Protein AF-A0A942SN55-F1 (afdb_monomer)

Radius of gyration: 16.18 Å; Cα contacts (8 Å, |Δi|>4): 136; chains: 1; bounding box: 55×36×35 Å

Mean predicted aligned error: 5.43 Å

Secondary structure (DSSP, 8-state):
-HHHHHTSSS--SEEEE------TTSTTTTPPPPPHHHHHHHHHHHHHHSTTSEEEE-TT-TTS-HHHHHHHHHHT--EE--SSB-SSSB---HHHHHHHHHHTT--PPP----------

Foldseek 3Di:
DLVVQLPPPDHDQADEDEWDDQDPPDPCNPPDGDDLVVVLVVLLVSCVSRVNHQYEDEYDCPPDDLVSVLSSVVSPHDHYDADQDDPPGGDDHRVVVVVSCVVSVHDDDPPPPPVPDPDD

pLDDT: mean 90.29, std 12.38, range [44.94, 98.5]

Solvent-accessible surface area (backbone atoms only — not comparable to full-atom values): 7405 Å² total; per-residue (Å²): 109,70,66,61,52,58,68,40,100,63,69,57,72,59,47,75,49,65,47,86,74,61,43,87,94,46,100,53,38,85,58,75,82,78,60,68,68,60,53,36,50,52,37,31,48,48,35,70,67,40,67,85,31,37,30,20,50,50,50,61,55,62,86,50,50,71,68,58,50,49,49,37,41,73,34,42,31,74,40,68,78,83,39,63,52,61,94,88,47,80,37,54,43,59,65,63,49,51,49,51,33,56,74,70,72,55,77,82,80,76,82,78,82,75,86,70,75,92,71,134

Nearest PDB structures (foldseek):
  1r30-assembly1_A  TM=9.754E-01  e=2.800E-10  Escherichia coli
  8vdw-assembly1_A  TM=8.989E-01  e=2.077E-05  Veillonella parvula
  8vcw-assembly1_A  TM=8.885E-01  e=3.479E-05  Blautia obeum
  7o1p-assembly1_A  TM=7.617E-01  e=3.224E-02  Thermotoga maritima MSB8
  3iix-assembly1_A  TM=7.611E-01  e=4.172E-02  Thermotoga maritima MSB8

Sequence (120 aa):
MLHTLATLPTHPDSVPINMLASVKGTPLESQAPIPIWEMLRMIATARLIIPQARVRLSTGRLPLSDAEQALCFMAGANSVFIGDKLLTTPNPDFEREQHLLKMLGLVGQASRRTFAKRRA

Structure (mmCIF, N/CA/C/O backbone):
data_AF-A0A942SN55-F1
#
_entry.id   AF-A0A942SN55-F1
#
loop_
_atom_site.group_PDB
_atom_site.id
_atom_site.type_symbol
_atom_site.label_atom_id
_atom_site.label_alt_id
_atom_site.label_comp_id
_atom_site.label_asym_id
_atom_site.label_entity_id
_atom_site.label_seq_id
_atom_site.pdbx_PDB_ins_code
_atom_site.Cartn_x
_atom_site.Cartn_y
_atom_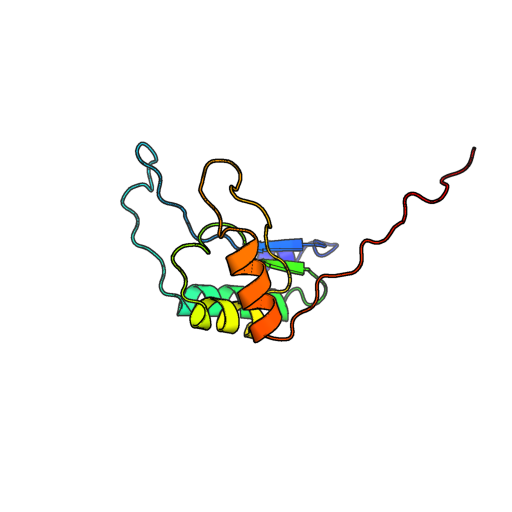site.Cartn_z
_atom_site.occupancy
_atom_site.B_iso_or_equiv
_atom_site.auth_seq_id
_atom_site.auth_comp_id
_atom_site.auth_asym_id
_atom_site.auth_atom_id
_atom_site.pdbx_PDB_model_num
ATOM 1 N N . MET A 1 1 ? -4.182 9.689 -13.067 1.00 89.69 1 MET A N 1
ATOM 2 C CA . MET A 1 1 ? -2.886 9.613 -12.353 1.00 89.69 1 MET A CA 1
ATOM 3 C C . MET A 1 1 ? -2.032 8.426 -12.795 1.00 89.69 1 MET A C 1
ATOM 5 O O . MET A 1 1 ? -0.915 8.666 -13.223 1.00 89.69 1 MET A O 1
ATOM 9 N N . LEU A 1 2 ? -2.523 7.175 -12.765 1.00 95.38 2 LEU A N 1
ATOM 10 C CA . LEU A 1 2 ? -1.739 6.011 -13.227 1.00 95.38 2 LEU A CA 1
ATOM 11 C C . LEU A 1 2 ? -1.222 6.138 -14.671 1.00 95.38 2 LEU A C 1
ATOM 13 O O . LEU A 1 2 ? -0.049 5.881 -14.908 1.00 95.38 2 LEU A O 1
ATOM 17 N N . HIS A 1 3 ? -2.060 6.613 -15.600 1.00 96.75 3 HIS A N 1
ATOM 18 C CA . HIS A 1 3 ? -1.639 6.925 -16.971 1.00 96.75 3 HIS A CA 1
ATOM 19 C C . HIS A 1 3 ? -0.418 7.854 -16.995 1.00 96.75 3 HIS A C 1
ATOM 21 O O . HIS A 1 3 ? 0.583 7.526 -17.609 1.00 96.75 3 HIS A O 1
ATOM 27 N N . THR A 1 4 ? -0.465 8.962 -16.248 1.00 96.94 4 THR A N 1
ATOM 28 C CA . THR A 1 4 ? 0.644 9.919 -16.148 1.00 96.94 4 THR A CA 1
ATOM 29 C C . THR A 1 4 ? 1.947 9.248 -15.724 1.00 96.94 4 THR A C 1
ATOM 31 O O . THR A 1 4 ? 2.976 9.521 -16.326 1.00 96.94 4 THR A O 1
ATOM 34 N N . LEU A 1 5 ? 1.906 8.366 -14.717 1.00 96.88 5 LEU A N 1
ATOM 35 C CA . LEU A 1 5 ? 3.091 7.648 -14.233 1.00 96.88 5 LEU A CA 1
ATOM 36 C C . LEU A 1 5 ? 3.623 6.638 -15.259 1.00 96.88 5 LEU A C 1
ATOM 38 O O . LEU A 1 5 ? 4.835 6.494 -15.393 1.00 96.88 5 LEU A O 1
ATOM 42 N N . ALA A 1 6 ? 2.728 5.959 -15.975 1.00 97.06 6 ALA A N 1
ATOM 43 C CA . ALA A 1 6 ? 3.078 4.978 -17.001 1.00 97.06 6 ALA A CA 1
ATOM 44 C C . ALA A 1 6 ? 3.564 5.609 -18.318 1.00 97.06 6 ALA A C 1
ATOM 46 O O . ALA A 1 6 ? 4.159 4.926 -19.138 1.00 97.06 6 ALA A O 1
ATOM 47 N N . THR A 1 7 ? 3.323 6.904 -18.537 1.00 97.44 7 THR A N 1
ATOM 48 C CA . THR A 1 7 ? 3.792 7.630 -19.730 1.00 97.44 7 THR A CA 1
ATOM 49 C C . THR A 1 7 ? 4.999 8.528 -19.460 1.00 97.44 7 THR A C 1
ATOM 51 O O . THR A 1 7 ? 5.368 9.330 -20.316 1.00 97.44 7 THR A O 1
ATOM 54 N N . LEU A 1 8 ? 5.603 8.458 -18.269 1.00 97.31 8 LEU A N 1
ATOM 55 C CA . LEU A 1 8 ? 6.870 9.144 -18.010 1.00 97.31 8 LEU A CA 1
ATOM 56 C C . LEU A 1 8 ? 7.986 8.535 -18.877 1.00 97.31 8 LEU A C 1
ATOM 58 O O . LEU A 1 8 ? 7.947 7.333 -19.138 1.00 97.31 8 LEU A O 1
ATOM 62 N N . PRO A 1 9 ? 9.026 9.309 -19.255 1.00 97.31 9 PRO A N 1
ATOM 63 C CA . PRO A 1 9 ? 10.176 8.772 -19.991 1.00 97.31 9 PRO A CA 1
ATOM 64 C C . PRO A 1 9 ? 10.830 7.568 -19.299 1.00 97.31 9 PRO A C 1
ATOM 66 O O . PRO A 1 9 ? 11.331 6.664 -19.963 1.00 97.31 9 PRO A O 1
ATOM 69 N N . THR A 1 10 ? 10.781 7.551 -17.963 1.00 96.62 10 THR A N 1
ATOM 70 C CA . THR A 1 10 ? 11.211 6.436 -17.122 1.00 96.62 10 THR A CA 1
ATOM 71 C C . THR A 1 10 ? 10.156 6.185 -16.052 1.00 96.62 10 THR A C 1
ATOM 73 O O . THR A 1 10 ? 9.730 7.114 -15.361 1.00 96.62 10 THR A O 1
ATOM 76 N N . HIS A 1 11 ? 9.749 4.926 -15.892 1.00 97.06 11 HIS A N 1
ATOM 77 C CA . HIS A 1 11 ? 8.825 4.524 -14.835 1.00 97.06 11 HIS A CA 1
ATOM 78 C C . HIS A 1 11 ? 9.430 4.737 -13.437 1.00 97.06 11 HIS A C 1
ATOM 80 O O . HIS A 1 11 ? 10.635 4.558 -13.254 1.00 97.06 11 HIS A O 1
ATOM 86 N N . PRO A 1 12 ? 8.612 5.067 -12.425 1.00 96.88 12 PRO A N 1
ATOM 87 C CA . PRO A 1 12 ? 9.090 5.170 -11.052 1.00 96.88 12 PRO A CA 1
ATOM 88 C C . PRO A 1 12 ? 9.468 3.796 -10.478 1.00 96.88 12 PRO A C 1
ATOM 90 O O . PRO A 1 12 ? 8.780 2.803 -10.704 1.00 96.88 12 PRO A O 1
ATOM 93 N N . ASP A 1 13 ? 10.496 3.755 -9.626 1.00 96.69 13 ASP A N 1
ATOM 94 C CA . ASP A 1 13 ? 10.908 2.530 -8.918 1.00 96.69 13 ASP A CA 1
ATOM 95 C C . ASP A 1 13 ? 9.857 2.025 -7.914 1.00 96.69 13 ASP A C 1
ATOM 97 O O . ASP A 1 13 ? 9.839 0.846 -7.539 1.00 96.69 13 ASP A O 1
ATOM 101 N N . SER A 1 14 ? 8.997 2.921 -7.422 1.00 96.81 14 SER A N 1
ATOM 102 C CA . 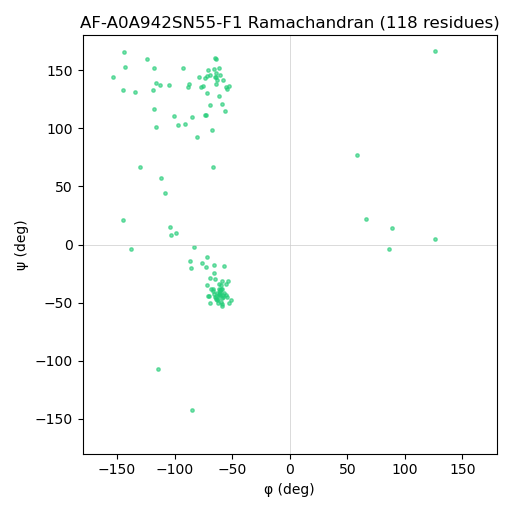SER A 1 14 ? 7.939 2.609 -6.465 1.00 96.81 14 SER A CA 1
ATOM 103 C C . SER A 1 14 ? 6.699 3.454 -6.739 1.00 96.81 14 SER A C 1
ATOM 105 O O . SER A 1 14 ? 6.787 4.671 -6.865 1.00 96.81 14 SER A O 1
ATOM 107 N N . VAL A 1 15 ? 5.536 2.805 -6.759 1.00 97.44 15 VAL A N 1
ATOM 108 C CA . VAL A 1 15 ? 4.219 3.433 -6.897 1.00 97.44 15 VAL A CA 1
ATOM 109 C C . VAL A 1 15 ? 3.429 3.164 -5.615 1.00 97.44 15 VAL A C 1
ATOM 111 O O . VAL A 1 15 ? 2.947 2.044 -5.423 1.00 97.44 15 VAL A O 1
ATOM 114 N N . PRO A 1 16 ? 3.329 4.133 -4.691 1.00 96.19 16 PRO A N 1
ATOM 115 C CA . PRO A 1 16 ? 2.502 3.981 -3.505 1.00 96.19 16 PRO A CA 1
ATOM 116 C C . PRO A 1 16 ? 1.021 4.141 -3.849 1.00 96.19 16 PRO A C 1
ATOM 118 O O . PRO A 1 16 ? 0.630 5.062 -4.564 1.00 96.19 16 PRO A O 1
ATOM 121 N N . ILE A 1 17 ? 0.198 3.255 -3.297 1.00 95.56 17 ILE A N 1
ATOM 122 C CA . ILE A 1 17 ? -1.258 3.347 -3.345 1.00 95.56 17 ILE A CA 1
ATOM 123 C C . ILE A 1 17 ? -1.746 3.466 -1.900 1.00 95.56 17 ILE A C 1
ATOM 125 O O . ILE A 1 17 ? -1.529 2.577 -1.072 1.00 95.56 17 ILE A O 1
ATOM 129 N N . ASN A 1 18 ? -2.367 4.607 -1.602 1.00 93.50 18 ASN A N 1
ATOM 130 C CA . ASN A 1 18 ? -2.912 4.940 -0.290 1.00 93.50 18 ASN A CA 1
ATOM 131 C C . ASN A 1 18 ? -4.435 4.807 -0.325 1.00 93.50 18 ASN A C 1
ATOM 133 O O . ASN A 1 18 ? -5.067 5.313 -1.252 1.00 93.50 18 ASN A O 1
ATOM 137 N N . MET A 1 19 ? -5.025 4.227 0.719 1.00 90.94 19 MET A N 1
ATOM 138 C CA . MET A 1 19 ? -6.410 4.543 1.060 1.00 90.94 19 MET A CA 1
ATOM 139 C C . MET A 1 19 ? -6.443 5.877 1.784 1.00 90.94 19 MET A C 1
ATOM 141 O O . MET A 1 19 ? -5.541 6.203 2.563 1.00 90.94 19 MET A O 1
ATOM 145 N N . LEU A 1 20 ? -7.496 6.644 1.516 1.00 91.69 20 LEU A N 1
ATOM 146 C CA . LEU A 1 20 ? -7.752 7.878 2.233 1.00 91.69 20 LEU A CA 1
ATOM 147 C C . LEU A 1 20 ? -7.896 7.566 3.727 1.00 91.69 20 LEU A C 1
ATOM 149 O O . LEU A 1 20 ? -8.766 6.798 4.128 1.00 91.69 20 LEU A O 1
ATOM 153 N N . ALA A 1 21 ? -7.044 8.182 4.541 1.00 88.44 21 ALA A N 1
ATOM 154 C CA . ALA A 1 21 ? -7.266 8.279 5.972 1.00 88.44 21 ALA A CA 1
ATOM 155 C C . ALA A 1 21 ? -8.037 9.574 6.232 1.00 88.44 21 ALA A C 1
ATOM 157 O O . ALA A 1 21 ? -7.460 10.658 6.150 1.00 88.44 21 ALA A O 1
ATOM 158 N N . SER A 1 22 ? -9.337 9.464 6.495 1.00 89.94 22 SER A N 1
ATOM 159 C CA . SER A 1 22 ? -10.181 10.614 6.820 1.00 89.94 22 SER A CA 1
ATOM 160 C C . SER A 1 22 ? -9.788 11.167 8.193 1.00 89.94 22 SER A C 1
ATOM 162 O O . SER A 1 22 ? -9.832 10.455 9.195 1.00 89.94 22 SER A O 1
ATOM 164 N N . VAL A 1 23 ? -9.361 12.431 8.238 1.00 89.75 23 VAL A N 1
ATOM 165 C CA . VAL A 1 23 ? -8.884 13.099 9.460 1.00 89.75 23 VAL A CA 1
ATOM 166 C C . VAL A 1 23 ? -9.783 14.288 9.769 1.00 89.75 23 VAL A C 1
ATOM 168 O O . VAL A 1 23 ? -10.052 15.103 8.886 1.00 89.75 23 VAL A O 1
ATOM 171 N N . LYS A 1 24 ? -10.212 14.406 11.029 1.00 93.44 24 LYS A N 1
ATOM 172 C CA . LYS A 1 24 ? -11.029 15.522 11.521 1.00 93.44 24 LYS A CA 1
ATOM 173 C C . LYS A 1 24 ? -10.355 16.872 11.242 1.00 93.44 24 LYS A C 1
ATOM 175 O O . LYS A 1 24 ? -9.161 17.035 11.485 1.00 93.44 24 LYS A O 1
ATOM 180 N N . GLY A 1 25 ? -11.130 17.839 10.770 1.00 94.94 25 GLY A N 1
ATOM 181 C CA . GLY A 1 25 ? -10.696 19.170 10.360 1.00 94.94 25 GLY A CA 1
ATOM 182 C C . GLY A 1 25 ? -10.218 19.255 8.909 1.00 94.94 25 GLY A C 1
ATOM 183 O O . GLY A 1 25 ? -9.897 20.349 8.452 1.00 94.94 25 GLY A O 1
ATOM 184 N N . THR A 1 26 ? -10.161 18.141 8.169 1.00 95.19 26 THR A N 1
ATOM 185 C CA . THR A 1 26 ? -9.837 18.163 6.734 1.00 95.19 26 THR A CA 1
ATOM 186 C C . THR A 1 26 ? -11.110 18.233 5.888 1.00 95.19 26 THR A C 1
ATOM 188 O O . THR A 1 26 ? -12.130 17.676 6.288 1.00 95.19 26 THR A O 1
ATOM 191 N N . PRO A 1 27 ? -11.076 18.820 4.675 1.00 97.31 27 PRO A N 1
ATOM 192 C CA . PRO A 1 27 ? -12.245 18.839 3.787 1.00 97.31 27 PRO A CA 1
ATOM 193 C C . PRO A 1 27 ? -12.802 17.451 3.429 1.00 97.31 27 PRO A C 1
ATOM 195 O O . PRO A 1 27 ? -13.938 17.345 2.980 1.00 97.31 27 PRO A O 1
ATOM 198 N N . LEU A 1 28 ? -12.005 16.390 3.605 1.00 96.19 28 LEU A N 1
ATOM 199 C CA . LEU A 1 28 ? -12.375 15.006 3.305 1.00 96.19 28 LEU A CA 1
ATOM 200 C C . LEU A 1 28 ? -12.690 14.180 4.564 1.00 96.19 28 LEU A C 1
ATOM 202 O O . LEU A 1 28 ? -12.744 12.955 4.492 1.00 96.19 28 LEU A O 1
ATOM 206 N N . GLU A 1 29 ? -12.899 14.820 5.716 1.00 94.88 29 GLU A N 1
ATOM 207 C CA . GLU A 1 29 ? -13.147 14.130 6.989 1.00 94.88 29 GLU A CA 1
ATOM 208 C C . GLU A 1 29 ? -1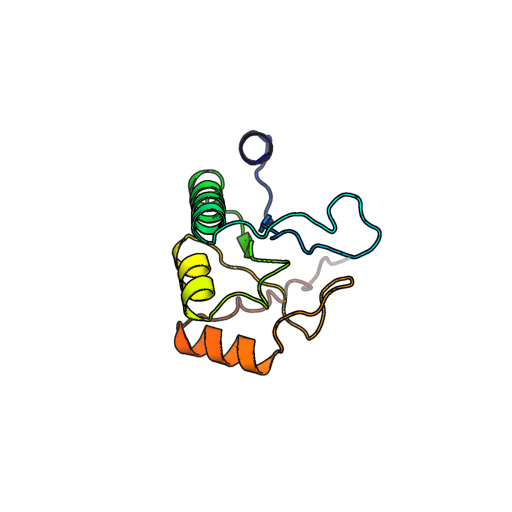4.374 13.203 6.968 1.00 94.88 29 GLU A C 1
ATOM 210 O O . GLU A 1 29 ? -14.366 12.162 7.619 1.00 94.88 29 GLU A O 1
ATOM 215 N N . SER A 1 30 ? -15.394 13.552 6.180 1.00 95.25 30 SER A N 1
ATOM 216 C CA . SER A 1 30 ? -16.664 12.819 6.075 1.00 95.25 30 SER A CA 1
ATOM 217 C C . SER A 1 30 ? -16.724 11.886 4.864 1.00 95.25 30 SER A C 1
ATOM 219 O O . SER A 1 30 ? -17.790 11.370 4.530 1.00 95.25 30 SER A O 1
ATOM 221 N N . GLN A 1 31 ? -15.602 11.683 4.169 1.00 95.06 31 GLN A N 1
ATOM 222 C CA . GLN A 1 31 ? -15.576 10.836 2.985 1.00 95.06 31 GLN A CA 1
ATOM 223 C C . GLN A 1 31 ? -15.723 9.362 3.372 1.00 95.06 31 GLN A C 1
ATOM 225 O O . GLN A 1 31 ? -14.994 8.852 4.227 1.00 95.06 31 GLN A O 1
ATOM 230 N N . ALA A 1 32 ? -16.644 8.670 2.699 1.00 91.62 32 ALA A N 1
ATOM 231 C CA . ALA A 1 32 ? -16.854 7.244 2.896 1.00 91.62 32 ALA A CA 1
ATOM 232 C C . ALA A 1 32 ? -15.616 6.426 2.469 1.00 91.62 32 ALA A C 1
ATOM 234 O O . ALA A 1 32 ? -14.977 6.765 1.463 1.00 91.62 32 ALA A O 1
ATOM 235 N N . PRO A 1 33 ? -15.288 5.329 3.180 1.00 89.44 33 PRO A N 1
ATOM 236 C CA . PRO A 1 33 ? -14.255 4.398 2.746 1.00 89.44 33 PRO A CA 1
ATOM 237 C C . PRO A 1 33 ? -14.563 3.831 1.359 1.00 89.44 33 PRO A C 1
ATOM 239 O O . PRO A 1 33 ? -15.712 3.521 1.039 1.00 89.44 33 PRO A O 1
ATOM 242 N N . ILE A 1 34 ? -13.527 3.663 0.539 1.00 91.06 34 ILE A N 1
ATOM 243 C CA . ILE A 1 34 ? -13.679 2.990 -0.751 1.00 91.06 34 ILE A CA 1
ATOM 244 C C . ILE A 1 34 ? -13.841 1.475 -0.540 1.00 91.06 34 ILE A C 1
ATOM 246 O O . ILE A 1 34 ? -13.178 0.913 0.335 1.00 91.06 34 ILE A O 1
ATOM 250 N N . PRO A 1 35 ? -14.669 0.786 -1.343 1.00 93.19 35 PRO A N 1
ATOM 251 C CA . PRO A 1 35 ? -14.737 -0.670 -1.312 1.00 93.19 35 PRO A CA 1
ATOM 252 C C . PRO A 1 35 ? -13.390 -1.302 -1.672 1.00 93.19 35 PRO A C 1
ATOM 254 O O . PRO A 1 35 ? -12.688 -0.817 -2.564 1.00 93.19 35 PRO A O 1
ATOM 257 N N . ILE A 1 36 ? -13.064 -2.441 -1.052 1.00 94.06 36 ILE A N 1
ATOM 258 C CA . ILE A 1 36 ? -11.806 -3.158 -1.310 1.00 94.06 36 ILE A CA 1
ATOM 259 C C . ILE A 1 36 ? -11.612 -3.495 -2.796 1.00 94.06 36 ILE A C 1
ATOM 261 O O . ILE A 1 36 ? -10.501 -3.420 -3.309 1.00 94.06 36 ILE A O 1
ATOM 265 N N . TRP A 1 37 ? -12.688 -3.777 -3.533 1.00 96.50 37 TRP A N 1
ATOM 266 C CA . TRP A 1 37 ? -12.634 -4.101 -4.962 1.00 96.50 37 TRP A CA 1
ATOM 267 C C . TRP A 1 37 ? -12.032 -2.984 -5.820 1.00 96.50 37 TRP A C 1
ATOM 269 O O . TRP A 1 37 ? -11.302 -3.266 -6.770 1.00 96.50 37 TRP A O 1
ATOM 279 N N . GLU A 1 38 ? -12.273 -1.720 -5.464 1.00 95.62 38 GLU A N 1
ATOM 280 C CA . GLU A 1 38 ? -11.680 -0.579 -6.166 1.00 95.62 38 GLU A CA 1
ATOM 281 C C . GLU A 1 38 ? -10.185 -0.449 -5.861 1.00 95.62 38 GLU A C 1
ATOM 283 O O . GLU A 1 38 ? -9.386 -0.150 -6.752 1.00 95.62 38 GLU A O 1
ATOM 288 N N . MET A 1 39 ? -9.773 -0.771 -4.631 1.00 94.94 39 MET A N 1
ATOM 289 C CA . MET A 1 39 ? -8.356 -0.872 -4.279 1.00 94.94 39 MET A CA 1
ATOM 290 C C . MET A 1 39 ? -7.664 -1.994 -5.064 1.00 94.94 39 MET A C 1
ATOM 292 O O . MET A 1 39 ? -6.612 -1.767 -5.661 1.00 94.94 39 MET A O 1
ATOM 296 N N . LEU A 1 40 ? -8.262 -3.186 -5.120 1.00 97.12 40 LEU A N 1
ATOM 297 C CA . LEU A 1 40 ? -7.711 -4.320 -5.868 1.00 97.12 40 LEU A CA 1
ATOM 298 C C . LEU A 1 40 ? -7.576 -3.992 -7.355 1.00 97.12 40 LEU A C 1
ATOM 300 O O . LEU A 1 40 ? -6.528 -4.250 -7.945 1.00 97.12 40 LEU A O 1
ATOM 304 N N . ARG A 1 41 ? -8.593 -3.348 -7.945 1.00 97.81 41 ARG A N 1
ATOM 305 C CA . ARG A 1 41 ? -8.549 -2.865 -9.330 1.00 97.81 41 ARG A CA 1
ATOM 306 C C . ARG A 1 41 ? -7.396 -1.885 -9.537 1.00 97.81 41 ARG A C 1
ATOM 308 O O . ARG A 1 41 ? -6.657 -2.022 -10.512 1.00 97.81 41 ARG A O 1
ATOM 315 N N . MET A 1 42 ? -7.212 -0.923 -8.632 1.00 97.12 42 MET A N 1
ATOM 316 C CA . MET A 1 42 ? -6.123 0.056 -8.707 1.00 97.12 42 MET A CA 1
ATOM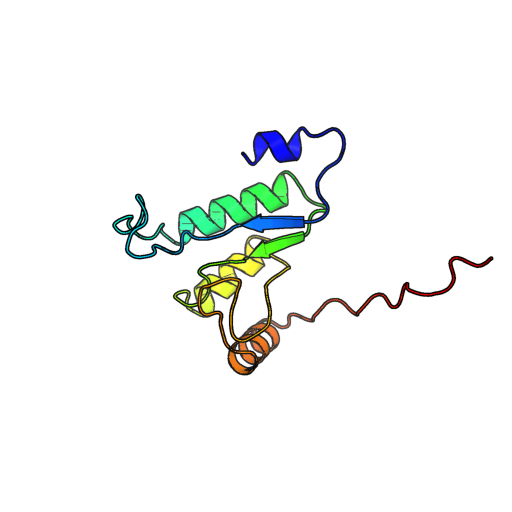 317 C C . MET A 1 42 ? -4.744 -0.616 -8.634 1.00 97.12 42 MET A C 1
ATOM 319 O O . MET A 1 42 ? -3.879 -0.323 -9.459 1.00 97.12 42 MET A O 1
ATOM 323 N N . ILE A 1 43 ? -4.549 -1.541 -7.688 1.00 98.00 43 ILE A N 1
ATOM 324 C CA . ILE A 1 43 ? -3.295 -2.291 -7.511 1.00 98.00 43 ILE A CA 1
ATOM 325 C C . ILE A 1 43 ? -2.994 -3.146 -8.743 1.00 98.00 43 ILE A C 1
ATOM 327 O O . ILE A 1 43 ? -1.894 -3.053 -9.290 1.00 98.00 43 ILE A O 1
ATOM 331 N N . ALA A 1 44 ? -3.968 -3.934 -9.206 1.00 98.50 44 ALA A N 1
ATOM 332 C CA . ALA A 1 44 ? -3.814 -4.797 -10.373 1.00 98.50 44 ALA A CA 1
ATOM 333 C C . ALA A 1 44 ? -3.510 -3.983 -11.631 1.00 98.50 44 ALA A C 1
ATOM 335 O O . ALA A 1 44 ? -2.587 -4.310 -12.376 1.00 98.50 44 ALA A O 1
ATOM 336 N N . THR A 1 45 ? -4.217 -2.867 -11.824 1.00 98.50 45 THR A N 1
ATOM 337 C CA . THR A 1 45 ? -3.942 -1.951 -12.934 1.00 98.50 45 THR A CA 1
ATOM 338 C C . THR A 1 45 ? -2.505 -1.447 -12.848 1.00 98.50 45 THR A C 1
ATOM 340 O O . THR A 1 45 ? -1.754 -1.629 -13.800 1.00 98.50 45 THR A O 1
ATOM 343 N N . ALA A 1 46 ? -2.084 -0.891 -11.704 1.00 98.25 46 ALA A N 1
ATOM 344 C CA . ALA A 1 46 ? -0.729 -0.373 -11.516 1.00 98.25 46 ALA A CA 1
ATOM 345 C C . ALA A 1 46 ? 0.354 -1.434 -11.777 1.00 98.25 46 ALA A C 1
ATOM 347 O O . ALA A 1 46 ? 1.346 -1.136 -12.442 1.00 98.25 46 ALA A O 1
ATOM 348 N N . ARG A 1 47 ? 0.150 -2.674 -11.310 1.00 98.38 47 ARG A N 1
ATOM 349 C CA . ARG A 1 47 ? 1.053 -3.802 -11.575 1.00 98.38 47 ARG A CA 1
ATOM 350 C C . ARG A 1 47 ? 1.153 -4.117 -13.067 1.00 98.38 47 ARG A C 1
ATOM 352 O O . ARG A 1 47 ? 2.254 -4.371 -13.539 1.00 98.38 47 ARG A O 1
ATOM 359 N N . LEU A 1 48 ? 0.043 -4.107 -13.803 1.00 98.31 48 LEU A N 1
ATOM 360 C CA . LEU A 1 48 ? 0.045 -4.421 -15.234 1.00 98.31 48 LEU A CA 1
ATOM 361 C C . LEU A 1 48 ? 0.719 -3.327 -16.067 1.00 98.31 48 LEU A C 1
ATOM 363 O O . LEU A 1 48 ? 1.522 -3.635 -16.943 1.00 98.31 48 LEU A O 1
ATOM 367 N N . ILE A 1 49 ? 0.417 -2.057 -15.789 1.00 97.94 49 ILE A N 1
ATOM 368 C CA . ILE A 1 49 ? 0.903 -0.946 -16.620 1.00 97.94 49 ILE A CA 1
ATOM 369 C C . ILE A 1 49 ? 2.301 -0.442 -16.223 1.00 97.94 49 ILE A C 1
ATOM 371 O O . ILE A 1 49 ? 2.975 0.182 -17.036 1.00 97.94 49 ILE A O 1
ATOM 375 N N . ILE A 1 50 ? 2.767 -0.718 -14.998 1.00 97.69 50 ILE A N 1
ATOM 376 C CA . ILE A 1 50 ? 4.099 -0.329 -14.500 1.00 97.69 50 ILE A CA 1
ATOM 377 C C . ILE A 1 50 ? 4.786 -1.570 -13.875 1.00 97.69 50 ILE A C 1
ATOM 379 O O . ILE A 1 50 ? 5.020 -1.626 -12.664 1.00 97.69 50 ILE A O 1
ATOM 383 N N . PRO A 1 51 ? 5.129 -2.598 -14.679 1.00 97.25 51 PRO A N 1
ATOM 384 C CA . PRO A 1 51 ? 5.425 -3.950 -14.186 1.00 97.25 51 PRO A CA 1
ATOM 385 C C . PRO A 1 51 ? 6.665 -4.064 -13.299 1.00 97.25 51 PRO A C 1
ATOM 387 O O . PRO A 1 51 ? 6.705 -4.920 -12.415 1.00 97.25 51 PRO A O 1
ATOM 390 N N . GLN A 1 52 ? 7.664 -3.203 -13.497 1.00 96.44 52 GLN A N 1
ATOM 391 C CA . GLN A 1 52 ? 8.919 -3.237 -12.738 1.00 96.44 52 GLN A CA 1
ATOM 392 C C . GLN A 1 52 ? 8.858 -2.458 -11.417 1.00 96.44 52 GLN A C 1
ATOM 394 O O . GLN A 1 52 ? 9.723 -2.640 -10.559 1.00 96.44 52 GLN A O 1
ATOM 399 N N . ALA A 1 53 ? 7.841 -1.613 -11.222 1.00 97.06 53 ALA A N 1
ATOM 400 C CA . ALA A 1 53 ? 7.734 -0.820 -10.008 1.00 97.06 53 ALA A CA 1
ATOM 401 C C . ALA A 1 53 ? 7.381 -1.689 -8.797 1.00 97.06 53 ALA A C 1
ATOM 403 O O . ALA A 1 53 ? 6.647 -2.685 -8.874 1.00 97.06 53 ALA A O 1
ATOM 404 N N . ARG A 1 54 ? 7.850 -1.256 -7.626 1.00 97.69 54 ARG A N 1
ATOM 405 C CA . ARG A 1 54 ? 7.292 -1.711 -6.354 1.00 97.69 54 ARG A CA 1
ATOM 406 C C . ARG A 1 54 ? 5.937 -1.047 -6.148 1.00 97.69 54 ARG A C 1
ATOM 408 O O . ARG A 1 54 ? 5.875 0.160 -5.913 1.00 97.69 54 ARG A O 1
ATOM 415 N N . VAL A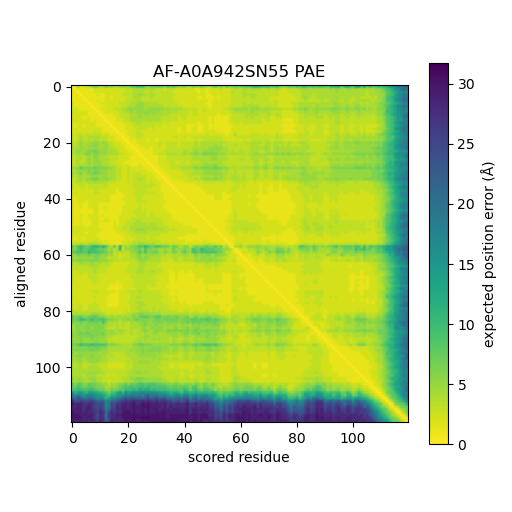 1 55 ? 4.861 -1.820 -6.205 1.00 97.94 55 VAL A N 1
ATOM 416 C CA . VAL A 1 55 ? 3.520 -1.320 -5.891 1.00 97.94 55 VAL A CA 1
ATOM 417 C C . VAL A 1 55 ? 3.359 -1.409 -4.380 1.00 97.94 55 VAL A C 1
ATOM 419 O O . VAL A 1 55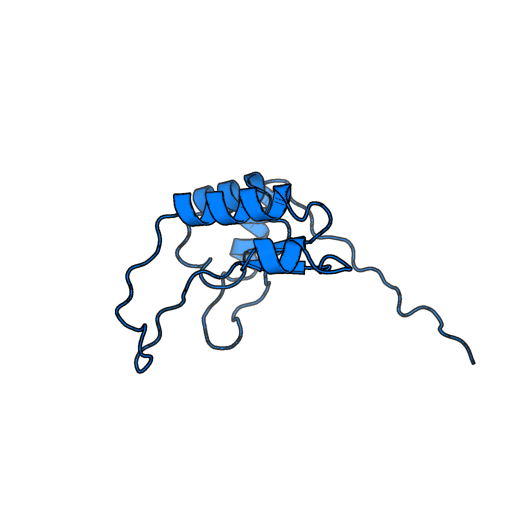 ? 3.341 -2.506 -3.817 1.00 97.94 55 VAL A O 1
ATOM 422 N N . ARG A 1 56 ? 3.331 -0.252 -3.711 1.00 97.25 56 ARG A N 1
ATOM 423 C CA . ARG A 1 56 ? 3.351 -0.178 -2.249 1.00 97.25 56 ARG A CA 1
ATOM 424 C C . ARG A 1 56 ? 1.962 0.062 -1.684 1.00 97.25 56 ARG A C 1
ATOM 426 O O . ARG A 1 56 ? 1.452 1.179 -1.777 1.00 97.25 56 ARG A O 1
ATOM 433 N N . LEU A 1 57 ? 1.411 -0.945 -1.015 1.00 94.25 57 LEU A N 1
ATOM 434 C CA . LEU A 1 57 ? 0.223 -0.786 -0.187 1.00 94.25 57 LEU A CA 1
ATOM 435 C C . LEU A 1 57 ? 0.627 -0.025 1.084 1.00 94.25 57 LEU A C 1
ATOM 437 O O . LEU A 1 57 ? 1.419 -0.508 1.888 1.00 94.25 57 LEU A O 1
ATOM 441 N N . SER A 1 58 ? 0.149 1.208 1.209 1.00 85.88 58 SER A N 1
ATOM 442 C CA . SER A 1 58 ? 0.708 2.192 2.140 1.00 85.88 58 SER A CA 1
ATOM 443 C C . SER A 1 58 ? -0.305 2.556 3.236 1.00 85.88 58 SER A C 1
ATOM 445 O O . SER A 1 58 ? -0.554 1.742 4.122 1.00 85.88 58 SER A O 1
ATOM 447 N N . THR A 1 59 ? -0.902 3.753 3.204 1.00 83.50 59 THR A N 1
ATOM 448 C CA . THR A 1 59 ? -1.852 4.205 4.235 1.00 83.50 59 THR A CA 1
ATOM 449 C C . THR A 1 59 ? -3.197 3.482 4.162 1.00 83.50 59 THR A C 1
ATOM 451 O O . THR A 1 59 ? -3.694 3.191 3.074 1.00 83.50 59 THR A O 1
ATOM 454 N N . GLY A 1 60 ? -3.801 3.243 5.333 1.00 81.75 60 GLY A N 1
ATOM 455 C CA . GLY A 1 60 ? -5.170 2.738 5.488 1.00 81.75 60 GLY A CA 1
ATOM 456 C C . GLY A 1 60 ? -5.304 1.216 5.514 1.00 81.75 60 GLY A C 1
ATOM 457 O O . GLY A 1 60 ? -6.408 0.704 5.406 1.00 81.75 60 GLY A O 1
ATOM 458 N N . ARG A 1 61 ? -4.198 0.484 5.694 1.00 90.56 61 ARG A N 1
ATOM 459 C CA . ARG A 1 61 ? -4.191 -0.984 5.835 1.00 90.56 61 ARG A CA 1
ATOM 460 C C . ARG A 1 61 ? -4.805 -1.492 7.131 1.00 90.56 61 ARG A C 1
ATOM 462 O O . ARG A 1 61 ? -5.311 -2.602 7.161 1.00 90.56 61 ARG A O 1
ATOM 469 N N . LEU A 1 62 ? -4.731 -0.698 8.197 1.00 87.50 62 LEU A N 1
ATOM 470 C CA . LEU A 1 62 ? -5.194 -1.090 9.526 1.00 87.50 62 LEU A CA 1
ATOM 471 C C . LEU A 1 62 ? -6.636 -1.643 9.552 1.00 87.50 62 LEU A C 1
ATOM 473 O O . LEU A 1 62 ? -6.811 -2.712 10.137 1.00 87.50 62 LEU A O 1
ATOM 477 N N . PRO A 1 63 ? -7.636 -0.993 8.915 1.00 89.00 63 PRO A N 1
ATOM 478 C CA . PRO A 1 63 ? -9.004 -1.512 8.850 1.00 89.00 63 PRO A CA 1
ATOM 479 C C . PRO A 1 63 ? -9.190 -2.732 7.938 1.00 89.00 63 PRO A C 1
ATOM 481 O O . PRO A 1 63 ? -10.258 -3.332 7.983 1.00 89.00 63 PRO A O 1
ATOM 484 N N . LEU A 1 64 ? -8.203 -3.106 7.115 1.00 92.38 64 LEU A N 1
ATOM 485 C CA . LEU A 1 64 ? -8.322 -4.281 6.255 1.00 92.38 64 LEU A C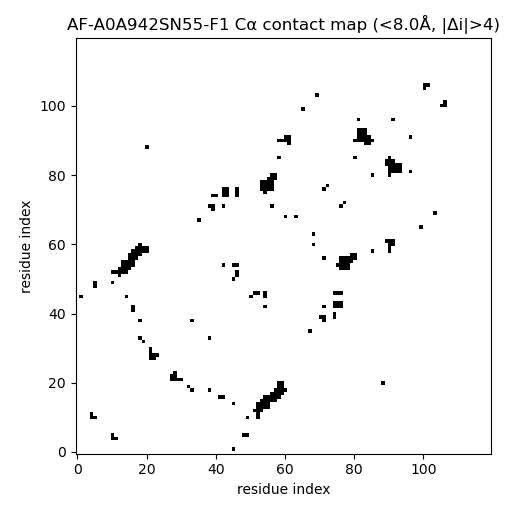A 1
ATOM 486 C C . LEU A 1 64 ? -8.119 -5.568 7.056 1.00 92.38 64 LEU A C 1
ATOM 488 O O . LEU A 1 64 ? -7.160 -5.713 7.831 1.00 92.38 64 LEU A O 1
ATOM 492 N N . SER A 1 65 ? -8.990 -6.534 6.791 1.00 94.25 65 SER A N 1
ATOM 493 C CA . SER A 1 65 ? -8.810 -7.913 7.224 1.00 94.25 65 SER A CA 1
ATOM 494 C C . SER A 1 65 ? -7.577 -8.539 6.571 1.00 94.25 65 SER A C 1
ATOM 496 O O . SER A 1 65 ? -7.095 -8.106 5.520 1.00 94.25 65 SER A O 1
ATOM 498 N N . ASP A 1 66 ? -7.073 -9.604 7.181 1.00 94.38 66 ASP A N 1
ATOM 499 C CA . ASP A 1 66 ? -5.913 -10.331 6.668 1.00 94.38 66 ASP A CA 1
ATOM 500 C C . ASP A 1 66 ? -6.184 -10.914 5.269 1.00 94.38 66 ASP A C 1
ATOM 502 O O . ASP A 1 66 ? -5.304 -10.891 4.409 1.00 94.38 66 ASP A O 1
ATOM 506 N N . ALA A 1 67 ? -7.426 -11.334 4.995 1.00 96.12 67 ALA A N 1
ATOM 507 C CA . ALA A 1 67 ? -7.856 -11.794 3.675 1.00 96.12 67 ALA A CA 1
ATOM 508 C C . ALA A 1 67 ? -7.837 -10.668 2.627 1.00 96.12 67 ALA A C 1
ATOM 510 O O . ALA A 1 67 ? -7.356 -10.863 1.514 1.00 96.12 67 ALA A O 1
ATOM 511 N N . GLU A 1 68 ? -8.307 -9.469 2.972 1.00 96.19 68 GLU A N 1
ATOM 512 C CA . GLU A 1 68 ? -8.271 -8.319 2.060 1.00 96.19 68 GLU A CA 1
ATOM 513 C C . GLU A 1 68 ? -6.836 -7.873 1.767 1.00 96.19 68 GLU A C 1
ATOM 515 O O . GLU A 1 68 ? -6.500 -7.545 0.626 1.00 96.19 68 GLU A O 1
ATOM 520 N N . GLN A 1 69 ? -5.955 -7.910 2.769 1.00 95.81 69 GLN A N 1
ATOM 521 C CA . GLN A 1 69 ? -4.535 -7.636 2.561 1.00 95.81 69 GLN A CA 1
ATOM 522 C C . GLN A 1 69 ? -3.868 -8.714 1.701 1.00 95.81 69 GLN A C 1
ATOM 524 O O . GLN A 1 69 ? -3.100 -8.376 0.799 1.00 95.81 69 GLN A O 1
ATOM 529 N N . ALA A 1 70 ? -4.203 -9.991 1.908 1.00 96.62 70 ALA A N 1
ATOM 530 C CA . ALA A 1 70 ? -3.755 -11.087 1.053 1.00 96.62 70 ALA A CA 1
ATOM 531 C C . ALA A 1 70 ? -4.176 -10.870 -0.408 1.00 96.62 70 ALA A C 1
ATOM 533 O O . ALA A 1 70 ? -3.344 -10.974 -1.310 1.00 96.62 70 ALA A O 1
ATOM 534 N N . LEU A 1 71 ? -5.431 -10.467 -0.642 1.00 97.81 71 LEU A N 1
ATOM 535 C CA . LEU A 1 71 ? -5.919 -10.105 -1.973 1.00 97.81 71 LEU A CA 1
ATOM 536 C C . LEU A 1 71 ? -5.131 -8.934 -2.573 1.00 97.81 71 LEU A C 1
ATOM 538 O O . LEU A 1 71 ? -4.821 -8.964 -3.761 1.00 97.81 71 LEU A O 1
ATOM 542 N N . CYS A 1 72 ? -4.747 -7.931 -1.778 1.00 97.50 72 CYS A N 1
ATOM 543 C CA . CYS A 1 72 ? -3.908 -6.829 -2.258 1.00 97.50 72 CYS A CA 1
ATOM 544 C C . CYS A 1 72 ? -2.522 -7.313 -2.715 1.00 97.50 72 CYS A C 1
ATOM 546 O O . CYS A 1 72 ? -2.036 -6.875 -3.761 1.00 97.50 72 CYS A O 1
ATOM 548 N N . PHE A 1 73 ? -1.890 -8.229 -1.970 1.00 97.31 73 PHE A N 1
ATOM 549 C CA . PHE A 1 73 ? -0.626 -8.846 -2.386 1.00 97.31 73 PHE A CA 1
ATOM 550 C C . PHE A 1 73 ? -0.800 -9.676 -3.665 1.00 97.31 73 PHE A C 1
ATOM 552 O O . PHE A 1 73 ? -0.027 -9.508 -4.607 1.00 97.31 73 PHE A O 1
ATOM 559 N N . MET A 1 74 ? -1.859 -10.488 -3.754 1.00 97.62 74 MET A N 1
ATOM 560 C CA . MET A 1 74 ? -2.184 -11.264 -4.959 1.00 97.62 74 MET A CA 1
ATOM 561 C C . MET A 1 74 ? -2.456 -10.378 -6.181 1.00 97.62 74 MET A C 1
ATOM 563 O O . MET A 1 74 ? -2.025 -10.703 -7.284 1.00 97.62 74 MET A O 1
ATOM 567 N N . ALA A 1 75 ? -3.126 -9.238 -5.993 1.00 98.19 75 ALA A N 1
ATOM 568 C CA . ALA A 1 75 ? -3.389 -8.265 -7.052 1.00 98.19 75 ALA A CA 1
ATOM 569 C C . ALA A 1 75 ? -2.105 -7.602 -7.580 1.00 98.19 75 ALA A C 1
ATOM 571 O O . ALA A 1 75 ? -2.112 -7.025 -8.665 1.00 98.19 75 ALA A O 1
ATOM 572 N N . GLY A 1 76 ? -0.995 -7.679 -6.840 1.00 97.94 76 GLY A N 1
ATOM 573 C CA . GLY A 1 76 ? 0.314 -7.229 -7.299 1.00 97.94 76 GLY A CA 1
ATOM 574 C C . GLY A 1 76 ? 1.017 -6.238 -6.379 1.00 97.94 76 GLY A C 1
ATOM 575 O O . GLY A 1 76 ? 2.092 -5.761 -6.755 1.00 97.94 76 GLY A O 1
ATOM 576 N N . ALA A 1 77 ? 0.471 -5.920 -5.201 1.00 97.88 77 ALA A N 1
ATOM 577 C CA . ALA A 1 77 ? 1.223 -5.187 -4.187 1.00 97.88 77 ALA A CA 1
ATOM 578 C C . ALA A 1 77 ? 2.414 -6.036 -3.713 1.00 97.88 77 ALA A C 1
ATOM 580 O O . ALA A 1 77 ? 2.299 -7.241 -3.527 1.00 97.88 77 ALA A O 1
ATOM 581 N N . ASN A 1 78 ? 3.578 -5.417 -3.533 1.00 97.00 78 ASN A N 1
ATOM 582 C CA . ASN A 1 78 ? 4.796 -6.118 -3.105 1.00 97.00 78 ASN A CA 1
ATOM 583 C C . ASN A 1 78 ? 5.686 -5.265 -2.190 1.00 97.00 78 ASN A C 1
ATOM 585 O O . ASN A 1 78 ? 6.894 -5.480 -2.086 1.00 97.00 78 ASN A O 1
ATOM 589 N N . SER A 1 79 ? 5.105 -4.246 -1.565 1.00 95.88 79 SER A N 1
ATOM 590 C CA . SER A 1 79 ? 5.787 -3.362 -0.631 1.00 95.88 79 SER A CA 1
ATOM 591 C C . SER A 1 79 ? 4.767 -2.794 0.349 1.00 95.88 79 SER A C 1
ATOM 593 O O . SER A 1 79 ? 3.638 -2.501 -0.039 1.00 95.88 79 SER A O 1
ATOM 595 N N . VAL A 1 80 ? 5.177 -2.617 1.602 1.00 94.31 80 VAL A N 1
ATOM 596 C CA . VAL A 1 80 ? 4.376 -2.017 2.673 1.00 94.31 80 VAL A CA 1
ATOM 597 C C . VAL A 1 80 ? 5.260 -1.174 3.595 1.00 94.31 80 VAL A C 1
ATOM 599 O O . VAL A 1 80 ? 6.488 -1.275 3.532 1.00 94.31 80 VAL A O 1
ATOM 602 N N . PHE A 1 81 ? 4.653 -0.337 4.437 1.00 92.19 81 PHE A N 1
ATOM 603 C CA . PHE A 1 81 ? 5.350 0.310 5.551 1.00 92.19 81 PHE A CA 1
ATOM 604 C C . PHE A 1 81 ? 5.308 -0.574 6.800 1.00 92.19 81 PHE A C 1
ATOM 606 O O . PHE A 1 81 ? 4.258 -1.117 7.141 1.00 92.19 81 PHE A O 1
ATOM 613 N N . ILE A 1 82 ? 6.452 -0.681 7.477 1.00 88.88 82 ILE A N 1
ATOM 614 C CA . ILE A 1 82 ? 6.640 -1.444 8.713 1.00 88.88 82 ILE A CA 1
ATOM 615 C C . ILE A 1 82 ? 6.919 -0.466 9.857 1.00 88.88 82 ILE A C 1
ATOM 617 O O . ILE A 1 82 ? 7.717 0.457 9.683 1.00 88.88 82 ILE A O 1
ATOM 621 N N . GLY A 1 83 ? 6.298 -0.694 11.014 1.00 86.00 83 GLY A N 1
ATOM 622 C CA . GLY A 1 83 ? 6.423 0.129 12.220 1.00 86.00 83 GLY A CA 1
ATOM 623 C C . GLY A 1 83 ? 5.060 0.585 12.735 1.00 86.00 83 GLY A C 1
ATOM 624 O O . GLY A 1 83 ? 4.073 0.486 12.016 1.00 86.00 83 GLY A O 1
ATOM 625 N N . ASP A 1 84 ? 5.014 1.106 13.959 1.00 84.00 84 ASP A N 1
ATOM 626 C CA . ASP A 1 84 ? 3.752 1.326 14.693 1.00 84.00 84 ASP A CA 1
ATOM 627 C C . ASP A 1 84 ? 2.907 2.496 14.158 1.00 84.00 84 ASP A C 1
ATOM 629 O O . ASP A 1 84 ? 1.706 2.604 14.412 1.00 84.00 84 ASP A O 1
ATOM 633 N N . LYS A 1 85 ? 3.530 3.406 13.405 1.00 87.00 85 LYS A N 1
ATOM 634 C CA . LYS A 1 85 ? 2.875 4.583 12.831 1.00 87.00 85 LYS A CA 1
ATOM 635 C C . LYS A 1 85 ? 3.415 4.914 11.449 1.00 87.00 85 LYS A C 1
ATOM 637 O O . LYS A 1 85 ? 4.576 4.656 11.134 1.00 87.00 85 LYS A O 1
ATOM 642 N N . LEU A 1 86 ? 2.558 5.541 10.651 1.00 87.69 86 LEU A N 1
ATOM 643 C CA . LEU A 1 86 ? 2.943 6.240 9.431 1.00 87.69 86 LEU A CA 1
ATOM 644 C C . LEU A 1 86 ? 3.381 7.667 9.800 1.00 87.69 86 LEU A C 1
ATOM 646 O O . LEU A 1 86 ? 4.007 7.890 10.835 1.00 87.69 86 LEU A O 1
ATOM 650 N N . LEU A 1 87 ? 3.053 8.653 8.964 1.00 90.06 87 LEU A N 1
ATOM 651 C CA . LEU A 1 87 ? 3.419 10.043 9.224 1.00 90.06 87 LEU A CA 1
ATOM 652 C C . LEU A 1 87 ? 2.642 10.626 10.417 1.00 90.06 87 LEU A C 1
ATOM 6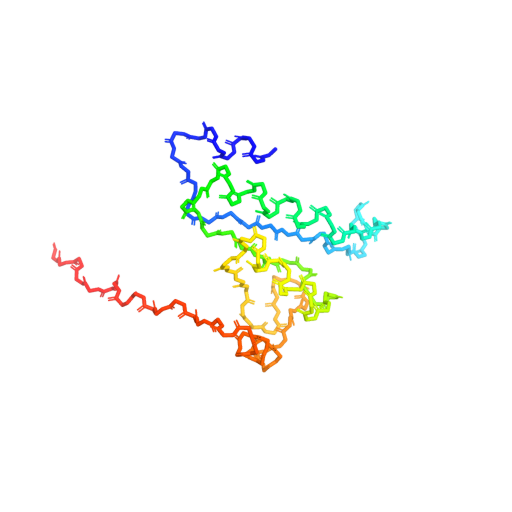54 O O . LEU A 1 87 ? 3.236 11.184 11.334 1.00 90.06 87 LEU A O 1
ATOM 658 N N . THR A 1 88 ? 1.317 10.466 10.413 1.00 87.44 88 THR A N 1
ATOM 659 C CA . THR A 1 88 ? 0.408 10.994 11.449 1.00 87.44 88 THR A CA 1
ATOM 660 C C . THR A 1 88 ? -0.681 10.006 11.867 1.00 87.44 88 THR A C 1
ATOM 662 O O . THR A 1 88 ? -1.450 10.296 12.779 1.00 87.44 88 THR A O 1
ATOM 665 N N . THR A 1 89 ? -0.758 8.841 11.220 1.00 84.81 89 THR A N 1
ATOM 666 C CA . THR A 1 89 ? -1.803 7.835 11.439 1.00 84.81 89 THR A CA 1
ATOM 667 C C . THR A 1 89 ? -1.218 6.513 11.942 1.00 84.81 89 THR A C 1
ATOM 669 O O . THR A 1 89 ? -0.061 6.203 11.634 1.00 84.81 89 THR A O 1
ATOM 672 N N . PRO A 1 90 ? -1.992 5.718 12.704 1.00 88.12 90 PRO A N 1
ATOM 673 C CA . PRO A 1 90 ? -1.574 4.382 13.119 1.00 88.12 90 PRO A CA 1
ATOM 674 C C . PRO A 1 90 ? -1.348 3.444 11.925 1.00 88.12 90 PRO A C 1
ATOM 676 O O . PRO A 1 90 ? -1.988 3.579 10.878 1.00 88.12 90 PRO A O 1
ATOM 679 N N . ASN A 1 91 ? -0.458 2.472 12.101 1.00 91.12 91 ASN A N 1
ATOM 680 C CA . ASN A 1 91 ? -0.153 1.412 11.139 1.00 91.12 91 ASN A CA 1
ATOM 681 C C . ASN A 1 91 ? -0.348 0.043 11.826 1.00 91.12 91 ASN A C 1
ATOM 683 O O . ASN A 1 91 ? -0.352 0.008 13.057 1.00 91.12 91 ASN A O 1
ATOM 687 N N . PRO A 1 92 ? -0.528 -1.078 11.096 1.00 89.62 92 PRO A N 1
ATOM 688 C CA . PRO A 1 92 ? -0.445 -2.397 11.715 1.00 89.62 92 PRO A CA 1
ATOM 689 C C . PRO A 1 92 ? 0.867 -2.551 12.490 1.00 89.62 92 PRO A C 1
ATOM 691 O O . PRO A 1 92 ? 1.926 -2.142 12.004 1.00 89.62 92 PRO A O 1
ATOM 694 N N . ASP A 1 93 ? 0.780 -3.115 13.693 1.00 89.75 93 ASP A N 1
ATOM 695 C CA . ASP A 1 93 ? 1.954 -3.389 14.509 1.00 89.75 93 ASP A CA 1
ATOM 696 C C . ASP A 1 93 ? 2.857 -4.439 13.846 1.00 89.75 93 ASP A C 1
ATOM 698 O O . ASP A 1 93 ? 2.458 -5.192 12.949 1.00 89.75 93 ASP A O 1
ATOM 702 N N . PHE A 1 94 ? 4.109 -4.467 14.290 1.00 89.50 94 PHE A N 1
ATOM 703 C CA . PHE A 1 94 ? 5.135 -5.317 13.704 1.00 89.50 94 PHE A CA 1
ATOM 704 C C . PHE A 1 94 ? 4.809 -6.815 13.786 1.00 89.50 94 PHE A C 1
ATOM 706 O O . PHE A 1 94 ? 5.059 -7.541 12.824 1.00 89.50 94 PHE A O 1
ATOM 713 N N . GLU A 1 95 ? 4.234 -7.275 14.896 1.00 91.00 95 GLU A N 1
ATOM 714 C CA . GLU A 1 95 ? 3.944 -8.694 15.125 1.00 91.00 95 GLU A CA 1
ATOM 715 C C . GLU A 1 95 ? 2.799 -9.173 14.230 1.00 91.00 95 GLU A C 1
ATOM 717 O O . GLU A 1 95 ? 2.916 -10.210 13.570 1.00 91.00 95 GLU A O 1
ATOM 722 N N . ARG A 1 96 ? 1.720 -8.386 14.123 1.00 89.81 96 ARG A N 1
ATOM 723 C CA . ARG A 1 96 ? 0.615 -8.652 13.194 1.00 89.81 96 ARG A CA 1
ATOM 724 C C . ARG A 1 96 ? 1.114 -8.715 11.755 1.00 89.81 96 ARG A C 1
ATOM 726 O O . ARG A 1 96 ? 0.731 -9.609 11.002 1.00 89.81 96 ARG A O 1
ATOM 733 N N . GLU A 1 97 ? 1.980 -7.784 11.372 1.00 91.06 97 GLU A N 1
ATOM 734 C CA . GLU A 1 97 ? 2.555 -7.740 10.033 1.00 91.06 97 GLU A CA 1
ATOM 735 C C . GLU A 1 97 ? 3.423 -8.971 9.743 1.00 91.06 97 GLU A C 1
ATOM 737 O O . GLU A 1 97 ? 3.263 -9.616 8.706 1.00 91.06 97 GLU A O 1
ATOM 742 N N . GLN A 1 98 ? 4.304 -9.351 10.674 1.00 91.75 98 GLN A N 1
ATOM 743 C CA . GLN A 1 98 ? 5.109 -10.564 10.542 1.00 91.75 98 GLN A CA 1
ATOM 744 C C . GLN A 1 98 ? 4.248 -11.822 10.448 1.00 91.75 98 GLN A C 1
ATOM 746 O O . GLN A 1 98 ? 4.531 -12.700 9.628 1.00 91.75 98 GLN A O 1
ATOM 751 N N . HIS A 1 99 ? 3.197 -11.908 11.263 1.00 93.38 99 HIS A N 1
ATOM 752 C CA . HIS A 1 99 ? 2.269 -13.027 11.246 1.00 93.38 99 HIS A CA 1
ATOM 753 C C . HIS A 1 99 ? 1.592 -13.164 9.878 1.00 93.38 99 HIS A C 1
ATOM 755 O O . HIS A 1 99 ? 1.644 -14.241 9.282 1.00 93.38 99 HIS A O 1
ATOM 761 N N . LEU A 1 100 ? 1.048 -12.068 9.340 1.00 93.69 100 LEU A N 1
ATOM 762 C CA . LEU A 1 100 ? 0.427 -12.044 8.016 1.00 93.69 100 LEU A CA 1
ATOM 763 C C . LEU A 1 100 ? 1.411 -12.464 6.919 1.00 93.69 100 LEU A C 1
ATOM 765 O O . LEU A 1 100 ? 1.113 -13.364 6.136 1.00 93.69 100 LEU A O 1
ATOM 769 N N . LEU A 1 101 ? 2.601 -11.858 6.870 1.00 94.25 101 LEU A N 1
ATOM 770 C CA . LEU A 1 101 ? 3.599 -12.184 5.848 1.00 94.25 101 LEU A CA 1
ATOM 771 C C . LEU A 1 101 ? 4.016 -13.659 5.917 1.00 94.25 101 LEU A C 1
ATOM 773 O O . LEU A 1 101 ? 4.117 -14.314 4.879 1.00 94.25 101 LEU A O 1
ATOM 777 N N . LYS A 1 102 ? 4.180 -14.207 7.128 1.00 95.31 102 LYS A N 1
ATOM 778 C CA . LYS A 1 102 ? 4.484 -15.626 7.340 1.00 95.31 102 LYS A CA 1
ATOM 779 C C . LYS A 1 102 ? 3.344 -16.531 6.874 1.00 95.31 102 LYS A C 1
ATOM 781 O O . LYS A 1 102 ? 3.619 -17.517 6.195 1.00 95.31 102 LYS A O 1
ATOM 786 N N . MET A 1 103 ? 2.092 -16.204 7.203 1.00 96.50 103 MET A N 1
ATOM 787 C CA . MET A 1 103 ? 0.919 -16.957 6.738 1.00 96.50 103 MET A CA 1
ATOM 788 C C . MET A 1 103 ? 0.836 -17.001 5.210 1.00 96.50 103 MET A C 1
ATOM 790 O O . MET A 1 103 ? 0.495 -18.034 4.643 1.00 96.50 103 MET A O 1
ATOM 794 N N . LEU A 1 104 ? 1.183 -15.898 4.543 1.00 96.31 104 LEU A N 1
ATOM 795 C CA . LEU A 1 104 ? 1.164 -15.791 3.083 1.00 96.31 104 LEU A CA 1
ATOM 796 C C . LEU A 1 104 ? 2.421 -16.359 2.401 1.00 96.31 104 LEU A C 1
ATOM 798 O O . LEU A 1 104 ? 2.507 -16.339 1.174 1.00 96.31 104 LEU A O 1
ATOM 802 N N . GLY A 1 105 ? 3.410 -16.839 3.163 1.00 96.31 105 GLY A N 1
ATOM 803 C CA . GLY A 1 105 ? 4.684 -17.320 2.620 1.00 96.31 105 GLY A CA 1
ATOM 804 C C . GLY A 1 105 ? 5.533 -16.221 1.968 1.00 96.31 105 GLY A C 1
ATOM 805 O O . GLY A 1 105 ? 6.382 -16.510 1.125 1.00 96.31 105 GLY A O 1
ATOM 806 N N . LEU A 1 106 ? 5.303 -14.957 2.330 1.00 94.88 106 LEU A N 1
ATOM 807 C CA . LEU A 1 106 ? 6.015 -13.806 1.787 1.00 94.88 106 LEU A CA 1
ATOM 808 C C . LEU A 1 106 ? 7.289 -13.535 2.588 1.00 94.88 106 LEU A C 1
ATOM 810 O O . LEU A 1 106 ? 7.297 -13.549 3.818 1.00 94.88 106 LEU A O 1
ATOM 814 N N . VAL A 1 107 ? 8.372 -13.228 1.875 1.00 91.81 107 VAL A N 1
ATOM 815 C CA . VAL A 1 107 ? 9.668 -12.889 2.472 1.00 91.81 107 VAL A CA 1
ATOM 816 C C . VAL A 1 107 ? 10.059 -11.457 2.134 1.00 91.81 107 VAL A C 1
ATOM 818 O O . VAL A 1 107 ? 9.884 -10.986 1.009 1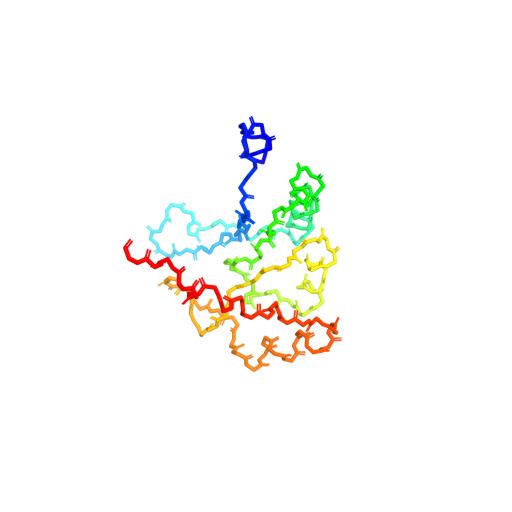.00 91.81 107 VAL A O 1
ATOM 821 N N . GLY A 1 108 ? 10.607 -10.751 3.122 1.00 87.81 108 GLY A N 1
ATOM 822 C CA . GLY A 1 108 ? 11.148 -9.413 2.916 1.00 87.81 108 GLY A CA 1
ATOM 823 C C . GLY A 1 108 ? 12.329 -9.435 1.945 1.00 87.81 108 GLY A C 1
ATOM 824 O O . GLY A 1 108 ? 13.164 -10.340 1.977 1.00 87.81 108 GLY A O 1
ATOM 825 N N . GLN A 1 109 ? 12.426 -8.417 1.086 1.00 85.00 109 GLN A N 1
ATOM 826 C CA . GLN A 1 109 ? 13.591 -8.259 0.219 1.00 85.00 109 GLN A CA 1
ATOM 827 C C . GLN A 1 109 ? 14.846 -8.080 1.085 1.00 85.00 109 GLN A C 1
ATOM 829 O O . GLN A 1 109 ? 14.884 -7.204 1.951 1.00 85.00 109 GLN A O 1
ATOM 834 N N . ALA A 1 110 ? 15.885 -8.882 0.831 1.00 81.44 110 ALA A N 1
ATOM 835 C CA . ALA A 1 110 ? 17.160 -8.737 1.520 1.00 81.44 110 ALA A CA 1
ATOM 836 C C . ALA A 1 110 ? 17.683 -7.302 1.368 1.00 81.44 110 ALA A C 1
ATOM 838 O O . ALA A 1 110 ? 17.682 -6.742 0.265 1.00 81.44 110 ALA A O 1
ATOM 839 N N . SER A 1 111 ? 18.142 -6.712 2.476 1.00 76.81 111 SER A N 1
ATOM 840 C CA . SER A 1 111 ? 18.791 -5.404 2.442 1.00 76.81 111 SER A CA 1
ATOM 841 C C . SER A 1 111 ? 19.967 -5.470 1.473 1.00 76.81 111 SER A C 1
ATOM 843 O O . SER A 1 111 ? 20.934 -6.205 1.692 1.00 76.81 111 SER A O 1
ATOM 845 N N . ARG A 1 112 ? 19.887 -4.713 0.373 1.00 66.19 112 ARG A N 1
ATOM 846 C CA . ARG A 1 112 ? 21.048 -4.506 -0.486 1.00 66.19 112 ARG A CA 1
ATOM 847 C C . ARG A 1 112 ? 22.039 -3.681 0.327 1.00 66.19 112 ARG A C 1
ATOM 849 O O . ARG A 1 112 ? 21.914 -2.461 0.409 1.00 66.19 112 ARG A O 1
ATOM 856 N N . ARG A 1 113 ? 23.032 -4.342 0.928 1.00 53.91 113 ARG A N 1
ATOM 857 C CA . ARG A 1 113 ? 24.241 -3.703 1.468 1.00 53.91 113 ARG A CA 1
ATOM 858 C C . ARG A 1 113 ? 25.063 -3.118 0.310 1.00 53.91 113 ARG A C 1
ATOM 860 O O . ARG A 1 113 ? 26.155 -3.576 0.010 1.00 53.91 113 ARG A O 1
ATOM 867 N N . THR A 1 114 ? 24.540 -2.097 -0.358 1.00 51.53 114 THR A N 1
ATOM 868 C CA . THR A 1 114 ? 25.261 -1.280 -1.342 1.00 51.53 114 THR A CA 1
ATOM 869 C C . THR A 1 114 ? 25.458 0.122 -0.781 1.00 51.53 114 THR A C 1
ATOM 871 O O . THR A 1 114 ? 25.075 1.116 -1.375 1.00 51.53 114 THR A O 1
ATOM 874 N N . PHE A 1 115 ? 26.105 0.182 0.381 1.00 51.12 115 PHE A N 1
ATOM 875 C CA . PHE A 1 115 ? 27.026 1.269 0.722 1.00 51.12 115 PHE A CA 1
ATOM 876 C C . PHE A 1 115 ? 28.458 0.714 0.687 1.00 51.12 115 PHE A C 1
ATOM 878 O O . PHE A 1 115 ? 29.266 0.922 1.583 1.00 51.12 115 PHE A O 1
ATOM 885 N N . ALA A 1 116 ? 28.777 -0.074 -0.342 1.00 45.69 116 ALA A N 1
ATOM 886 C CA . ALA A 1 116 ? 30.138 -0.514 -0.596 1.00 45.69 116 ALA A CA 1
ATOM 887 C C . ALA A 1 116 ? 30.757 0.416 -1.645 1.00 45.69 116 ALA A C 1
ATOM 889 O O . ALA A 1 116 ? 30.494 0.283 -2.835 1.00 45.69 116 ALA A O 1
ATOM 890 N N . LYS A 1 117 ? 31.603 1.337 -1.169 1.00 45.94 117 LYS A N 1
ATOM 891 C CA . LYS A 1 117 ? 32.709 1.948 -1.922 1.00 45.94 117 LYS A CA 1
ATOM 892 C C . LYS A 1 117 ? 32.325 2.687 -3.219 1.00 45.94 117 LYS A C 1
ATOM 894 O O . LYS A 1 117 ? 32.688 2.252 -4.308 1.00 45.94 117 LYS A O 1
ATOM 899 N N . ARG A 1 118 ? 31.779 3.905 -3.113 1.00 44.94 118 ARG A N 1
ATOM 900 C CA . ARG A 1 118 ? 32.264 4.969 -4.014 1.00 44.94 118 ARG A CA 1
ATOM 901 C C . ARG A 1 118 ? 33.569 5.484 -3.404 1.00 44.94 118 ARG A C 1
ATOM 903 O O . ARG A 1 118 ? 33.558 6.224 -2.430 1.00 44.94 118 ARG A O 1
ATOM 910 N N . ARG A 1 119 ? 34.666 4.877 -3.868 1.00 45.28 119 ARG A N 1
ATOM 911 C CA . ARG A 1 119 ? 36.060 5.210 -3.553 1.00 45.28 119 ARG A CA 1
ATOM 912 C C . ARG A 1 119 ? 36.395 6.619 -4.060 1.00 45.28 119 ARG A C 1
ATOM 914 O O . ARG A 1 119 ? 35.947 6.933 -5.155 1.00 45.28 119 ARG A O 1
ATOM 921 N N . ALA A 1 120 ? 37.228 7.295 -3.259 1.00 45.62 120 ALA A N 1
ATOM 922 C CA . ALA A 1 120 ? 38.251 8.303 -3.576 1.00 45.62 120 ALA A CA 1
ATOM 923 C C . ALA A 1 120 ? 37.843 9.499 -4.446 1.00 45.62 120 ALA A C 1
ATOM 925 O O . ALA A 1 120 ? 37.584 9.302 -5.650 1.00 45.62 120 ALA A O 1
#